Protein AF-A0A5S3U5B5-F1 (afdb_monomer_lite)

Foldseek 3Di:
DPDQCQQQVLVQQWDDPDQKIAGQQGSVCNNVVPRHDIDGLQQFAAWEADPFIWTAGPVGDIRTRDGDPVCRVVNSVVNCVRNVNHHYYYDDPDD

Structure (mmCIF, N/CA/C/O backbone):
data_AF-A0A5S3U5B5-F1
#
_entry.id   AF-A0A5S3U5B5-F1
#
loop_
_atom_site.group_PDB
_atom_site.id
_atom_site.type_symbol
_atom_site.label_atom_id
_atom_site.label_alt_id
_atom_site.label_comp_id
_atom_site.label_asym_id
_atom_site.label_entity_id
_atom_site.label_seq_id
_atom_site.pdbx_PDB_ins_code
_atom_site.Cartn_x
_atom_site.Cartn_y
_atom_site.Cartn_z
_atom_site.occupancy
_atom_site.B_iso_or_equiv
_atom_site.auth_seq_id
_atom_site.auth_comp_id
_atom_site.auth_asym_id
_atom_site.auth_atom_id
_atom_site.pdbx_PDB_model_num
ATOM 1 N N . MET A 1 1 ? 14.950 -2.067 -25.310 1.00 66.94 1 MET A N 1
ATOM 2 C CA . MET A 1 1 ? 14.437 -2.581 -24.020 1.00 66.94 1 MET A CA 1
ATOM 3 C C . MET A 1 1 ? 13.488 -1.537 -23.449 1.00 66.94 1 MET A C 1
ATOM 5 O O . MET A 1 1 ? 13.872 -0.376 -23.401 1.00 66.94 1 MET A O 1
ATOM 9 N N . ILE A 1 2 ? 12.249 -1.903 -23.108 1.00 72.19 2 ILE A N 1
ATOM 10 C CA . ILE A 1 2 ? 11.304 -0.968 -22.472 1.00 72.19 2 ILE A CA 1
ATOM 11 C C . ILE A 1 2 ? 11.723 -0.813 -21.001 1.00 72.19 2 ILE A C 1
ATOM 13 O O . ILE A 1 2 ? 11.935 -1.836 -20.348 1.00 72.19 2 ILE A O 1
ATOM 17 N N . PRO A 1 3 ? 11.864 0.411 -20.461 1.00 82.94 3 PRO A N 1
ATOM 18 C CA . PRO A 1 3 ? 12.228 0.599 -19.060 1.00 82.94 3 PRO A CA 1
ATOM 19 C C . PRO A 1 3 ? 11.199 -0.041 -18.121 1.00 82.94 3 PRO A C 1
ATOM 21 O O . PRO A 1 3 ? 10.000 0.170 -18.292 1.00 82.94 3 PRO A O 1
ATOM 24 N N . ILE A 1 4 ? 11.652 -0.752 -17.084 1.00 81.38 4 ILE A N 1
ATOM 25 C CA . ILE A 1 4 ? 10.783 -1.395 -16.076 1.00 81.38 4 ILE A CA 1
ATOM 26 C C . ILE A 1 4 ? 9.753 -0.400 -15.516 1.00 81.38 4 ILE A C 1
ATOM 28 O O . ILE A 1 4 ? 8.554 -0.675 -15.478 1.00 81.38 4 ILE A O 1
ATOM 32 N N . ASN A 1 5 ? 10.207 0.810 -15.177 1.00 81.44 5 ASN A N 1
ATOM 33 C CA . ASN A 1 5 ? 9.359 1.857 -14.603 1.00 81.44 5 ASN A CA 1
ATOM 34 C C . ASN A 1 5 ? 8.319 2.416 -15.581 1.00 81.44 5 ASN A C 1
ATOM 36 O O . ASN A 1 5 ? 7.324 2.999 -15.149 1.00 81.44 5 ASN A O 1
ATOM 40 N N . PHE A 1 6 ? 8.511 2.240 -16.892 1.00 79.56 6 PHE A N 1
ATOM 41 C CA . PHE A 1 6 ? 7.530 2.674 -17.883 1.00 79.56 6 PHE A CA 1
ATOM 42 C C . PHE A 1 6 ? 6.227 1.875 -17.763 1.00 79.56 6 PHE A C 1
ATOM 44 O O . PHE A 1 6 ? 5.151 2.470 -17.811 1.00 79.56 6 PHE A O 1
ATOM 51 N N . LEU A 1 7 ? 6.330 0.557 -17.563 1.00 80.69 7 LEU A N 1
ATOM 52 C CA . LEU A 1 7 ? 5.175 -0.334 -17.433 1.00 80.69 7 LEU A CA 1
ATOM 53 C C . LEU A 1 7 ? 4.704 -0.471 -15.985 1.00 80.69 7 LEU A C 1
ATOM 55 O O . LEU A 1 7 ? 3.502 -0.535 -15.740 1.00 80.69 7 LEU A O 1
ATOM 59 N N . ASP A 1 8 ? 5.629 -0.511 -15.024 1.00 86.06 8 ASP A N 1
ATOM 60 C CA . ASP A 1 8 ? 5.268 -0.802 -13.638 1.00 86.06 8 ASP A CA 1
ATOM 61 C C . ASP A 1 8 ? 4.673 0.407 -12.906 1.00 86.06 8 ASP A C 1
ATOM 63 O O . ASP A 1 8 ? 3.747 0.229 -12.119 1.00 86.06 8 ASP A O 1
ATOM 67 N N . LYS A 1 9 ? 5.140 1.638 -13.186 1.00 92.31 9 LYS A N 1
ATOM 68 C CA . LYS A 1 9 ? 4.611 2.889 -12.596 1.00 92.31 9 LYS A CA 1
ATOM 69 C C . LYS A 1 9 ? 4.413 2.804 -11.073 1.00 92.31 9 LYS A C 1
ATOM 71 O O . LYS A 1 9 ? 3.362 3.185 -10.549 1.00 92.31 9 LYS A O 1
ATOM 76 N N . ALA A 1 10 ? 5.400 2.246 -10.371 1.00 93.06 10 ALA A N 1
ATOM 77 C CA . ALA A 1 10 ? 5.332 1.893 -8.953 1.00 93.06 10 ALA A CA 1
ATOM 78 C C . ALA A 1 10 ? 4.956 3.076 -8.041 1.00 93.06 10 ALA A C 1
ATOM 80 O O . ALA A 1 10 ? 4.252 2.895 -7.045 1.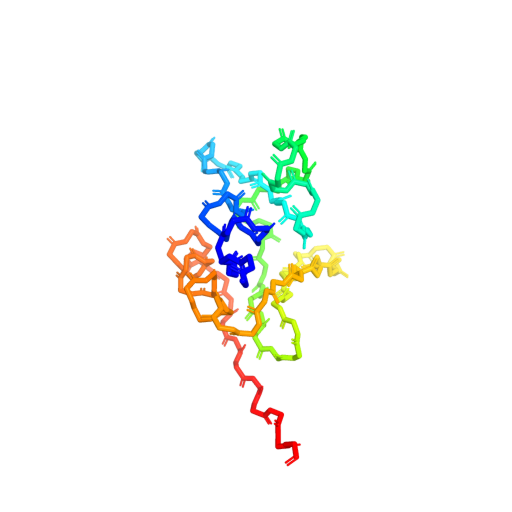00 93.06 10 ALA A O 1
ATOM 81 N N . GLU A 1 11 ? 5.326 4.297 -8.423 1.00 93.31 11 GLU A N 1
ATOM 82 C CA . GLU A 1 11 ? 4.971 5.543 -7.743 1.00 93.31 11 GLU A CA 1
ATOM 83 C C . GLU A 1 11 ? 3.455 5.792 -7.665 1.00 93.31 11 GLU A C 1
ATOM 85 O O . GLU A 1 11 ? 2.985 6.493 -6.773 1.00 93.31 11 GLU A O 1
ATOM 90 N N . ARG A 1 12 ? 2.668 5.185 -8.563 1.00 95.31 12 ARG A N 1
ATOM 91 C CA . ARG A 1 12 ? 1.200 5.306 -8.603 1.00 95.31 12 ARG A CA 1
ATOM 92 C C . ARG A 1 12 ? 0.471 4.235 -7.798 1.00 95.31 12 ARG A C 1
ATOM 94 O O . ARG A 1 12 ? -0.765 4.215 -7.812 1.00 95.31 12 ARG A O 1
ATOM 101 N N . THR A 1 13 ? 1.202 3.334 -7.136 1.00 97.12 13 THR A N 1
ATOM 102 C CA . THR A 1 13 ? 0.614 2.237 -6.350 1.00 97.12 13 THR A CA 1
ATOM 103 C C . THR A 1 13 ? -0.301 2.761 -5.255 1.00 97.12 13 THR A C 1
ATOM 105 O O . THR A 1 13 ? -1.404 2.246 -5.088 1.00 97.12 13 THR A O 1
ATOM 108 N N . PHE A 1 14 ? 0.129 3.815 -4.562 1.00 97.62 14 PHE A N 1
ATOM 109 C CA . PHE A 1 14 ? -0.633 4.453 -3.500 1.00 97.62 14 PHE A CA 1
ATOM 110 C C . PHE A 1 14 ? -0.893 5.910 -3.843 1.00 97.62 14 PHE A C 1
ATOM 112 O O . PHE A 1 14 ? 0.036 6.668 -4.110 1.00 97.62 14 PHE A O 1
ATOM 119 N N . ASN A 1 15 ? -2.158 6.302 -3.794 1.00 96.56 15 ASN A N 1
ATOM 120 C CA . ASN A 1 15 ? -2.570 7.694 -3.831 1.00 96.56 15 ASN A CA 1
ATOM 121 C C . ASN A 1 15 ? -3.219 8.032 -2.486 1.00 96.56 15 ASN A C 1
ATOM 123 O O . ASN A 1 15 ? -4.277 7.496 -2.152 1.00 96.56 15 ASN A O 1
ATOM 127 N N . ASP A 1 16 ? -2.531 8.850 -1.693 1.00 95.56 16 ASP A N 1
ATOM 128 C CA . ASP A 1 16 ? -2.960 9.237 -0.352 1.00 95.56 16 ASP A CA 1
ATOM 129 C C . ASP A 1 16 ? -4.040 10.324 -0.440 1.00 95.56 16 ASP A C 1
ATOM 131 O O . ASP A 1 16 ? -3.806 11.402 -0.983 1.00 95.56 16 ASP A O 1
ATOM 135 N N . LEU A 1 17 ? -5.226 10.023 0.086 1.00 96.19 17 LEU A N 1
ATOM 136 C CA . LEU A 1 17 ? -6.404 10.891 0.096 1.00 96.19 17 LEU A CA 1
ATOM 137 C C . LEU A 1 17 ? -6.787 11.278 1.538 1.00 96.19 17 LEU A C 1
ATOM 139 O O . LEU A 1 17 ? -7.964 11.467 1.852 1.00 96.19 17 LEU A O 1
ATOM 143 N N . GLY A 1 18 ? -5.808 11.347 2.446 1.00 95.69 18 GLY A N 1
ATOM 144 C CA . GLY A 1 18 ? -6.013 11.700 3.850 1.00 95.69 18 GLY A CA 1
ATOM 145 C C . GLY A 1 18 ? -6.329 10.474 4.702 1.00 95.69 18 GLY A C 1
ATOM 146 O O . GLY A 1 18 ? -5.437 9.683 4.999 1.00 95.69 18 GLY A O 1
ATOM 147 N N . ALA A 1 19 ? -7.585 10.310 5.123 1.00 96.31 19 ALA A N 1
ATOM 148 C CA . ALA A 1 19 ? -8.013 9.136 5.898 1.00 96.31 19 ALA A CA 1
ATOM 149 C C . ALA A 1 19 ? -8.075 7.856 5.046 1.00 96.31 19 ALA A C 1
ATOM 151 O O . ALA A 1 19 ? -7.967 6.742 5.564 1.00 96.31 19 ALA A O 1
ATOM 152 N N . ASN A 1 20 ? -8.238 8.025 3.732 1.00 97.50 20 ASN A N 1
ATOM 153 C CA . ASN A 1 20 ? -8.295 6.939 2.767 1.00 97.50 20 ASN A CA 1
ATOM 154 C C . ASN A 1 20 ? -7.045 6.915 1.888 1.00 97.50 20 ASN A C 1
ATOM 156 O O . ASN A 1 20 ? -6.396 7.933 1.660 1.00 97.50 20 ASN A O 1
ATOM 160 N N . VAL A 1 21 ? -6.755 5.745 1.338 1.00 97.62 21 VAL A N 1
ATOM 161 C CA . VAL A 1 21 ? -5.700 5.511 0.360 1.00 97.62 21 VAL A CA 1
ATOM 162 C C . VAL A 1 21 ? -6.321 4.772 -0.808 1.00 97.62 21 VAL A C 1
ATOM 164 O O . VAL A 1 21 ? -7.004 3.763 -0.642 1.00 97.62 21 VAL A O 1
ATOM 167 N N . GLN A 1 22 ? -6.089 5.276 -2.009 1.00 97.44 22 GLN A N 1
ATOM 168 C CA . GLN A 1 22 ? -6.396 4.556 -3.231 1.00 97.44 22 GLN A CA 1
ATOM 169 C C . GLN A 1 22 ? -5.201 3.663 -3.586 1.00 97.44 22 GLN A C 1
ATOM 171 O O . GLN A 1 22 ? -4.087 4.150 -3.778 1.00 97.44 22 GLN A O 1
ATOM 176 N N . VAL A 1 23 ? -5.446 2.359 -3.680 1.00 97.56 23 VAL A N 1
ATOM 177 C CA . VAL A 1 23 ? -4.456 1.307 -3.932 1.00 97.56 23 VAL A CA 1
ATOM 178 C C . VAL A 1 23 ? -4.648 0.740 -5.335 1.00 97.56 23 VAL A C 1
ATOM 180 O O . VAL A 1 23 ? -5.721 0.244 -5.685 1.00 97.56 23 VAL A O 1
ATOM 183 N N . ARG A 1 24 ? -3.596 0.786 -6.149 1.00 96.81 24 ARG A N 1
ATOM 184 C CA . ARG A 1 24 ? -3.549 0.216 -7.501 1.00 96.81 24 ARG A CA 1
ATOM 185 C C . ARG A 1 24 ? -2.716 -1.059 -7.493 1.00 96.81 24 ARG A C 1
ATOM 187 O O . ARG A 1 24 ? -1.485 -1.017 -7.507 1.00 96.81 24 ARG A O 1
ATOM 194 N N . THR A 1 25 ? -3.408 -2.191 -7.445 1.00 95.75 25 THR A N 1
ATOM 195 C CA . THR A 1 25 ? -2.827 -3.504 -7.134 1.00 95.75 25 THR A CA 1
ATOM 196 C C . THR A 1 25 ? -1.957 -4.086 -8.244 1.00 95.75 25 THR A C 1
ATOM 198 O O . THR A 1 25 ? -1.067 -4.871 -7.954 1.00 95.75 25 THR A O 1
ATOM 201 N N . ASN A 1 26 ? -2.140 -3.689 -9.506 1.00 93.88 26 ASN A N 1
ATOM 202 C CA . ASN A 1 26 ? -1.373 -4.228 -10.638 1.00 93.88 26 ASN A CA 1
ATOM 203 C C . ASN A 1 26 ? -0.864 -3.137 -11.597 1.00 93.88 26 ASN A C 1
ATOM 205 O O . ASN A 1 26 ? -1.333 -1.995 -11.573 1.00 93.88 26 ASN A O 1
ATOM 209 N N . SER A 1 27 ? 0.093 -3.493 -12.456 1.00 92.00 27 SER A N 1
ATOM 210 C CA . SER A 1 27 ? 0.760 -2.568 -13.386 1.00 92.00 27 SER A CA 1
ATOM 211 C C . SER A 1 27 ? -0.218 -1.898 -14.349 1.00 92.00 27 SER A C 1
ATOM 213 O O . SER A 1 27 ? -0.141 -0.688 -14.545 1.00 92.00 27 SER A O 1
ATOM 215 N N . TYR A 1 28 ? -1.213 -2.627 -14.863 1.00 91.06 28 TYR A N 1
ATOM 216 C CA . TYR A 1 28 ? -2.257 -2.066 -15.727 1.00 91.06 28 TYR A CA 1
ATOM 217 C C . TYR A 1 28 ? -3.044 -0.950 -15.042 1.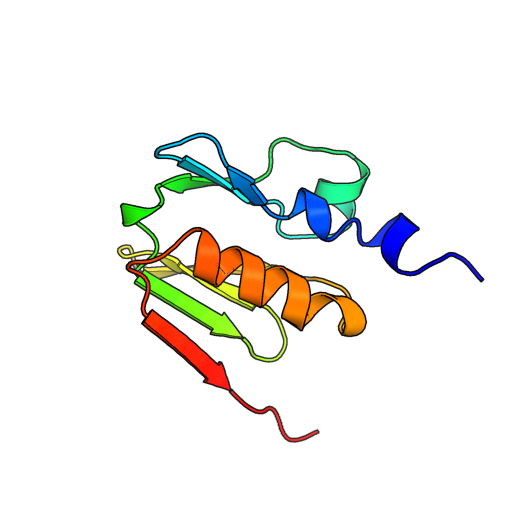00 91.06 28 TYR A C 1
ATOM 219 O O . TYR A 1 28 ? -3.230 0.127 -15.612 1.00 91.06 28 TYR A O 1
ATOM 227 N N . SER A 1 29 ? -3.467 -1.172 -13.795 1.00 92.94 29 SER A N 1
ATOM 228 C CA . SER A 1 29 ? -4.220 -0.179 -13.032 1.00 92.94 29 SER A CA 1
ATOM 229 C C . SER A 1 29 ? -3.414 1.106 -12.818 1.00 92.94 29 SER A C 1
ATOM 231 O O . SER A 1 29 ? -4.000 2.191 -12.883 1.00 92.94 29 SER A O 1
ATOM 233 N N . ARG A 1 30 ? -2.086 0.994 -12.637 1.00 94.81 30 ARG A N 1
ATOM 234 C CA . ARG A 1 30 ? -1.127 2.109 -12.493 1.00 94.81 30 ARG A CA 1
ATOM 235 C C . ARG A 1 30 ? -0.839 2.812 -13.822 1.00 94.81 30 ARG A C 1
ATOM 237 O O . ARG A 1 30 ? -0.832 4.046 -13.872 1.00 94.81 30 ARG A O 1
ATOM 244 N N . PHE A 1 31 ? -0.665 2.048 -14.898 1.00 91.88 31 PHE A N 1
ATOM 245 C CA . PHE A 1 31 ? -0.419 2.558 -16.245 1.00 91.88 31 PHE A CA 1
ATOM 246 C C . PHE A 1 31 ? -1.607 3.384 -16.758 1.00 91.88 31 PHE A C 1
ATOM 248 O O . PHE A 1 31 ? -1.443 4.564 -17.070 1.00 91.88 31 PHE A O 1
ATOM 255 N N . TYR A 1 32 ? -2.816 2.813 -16.725 1.00 91.69 32 TYR A N 1
ATOM 256 C CA . TYR A 1 32 ? -4.057 3.474 -17.158 1.00 91.69 32 TYR A CA 1
ATOM 257 C C . TYR A 1 32 ? -4.672 4.407 -16.107 1.00 91.69 32 TYR A C 1
ATOM 259 O O . TYR A 1 32 ? -5.732 4.981 -16.339 1.00 91.69 32 TYR A O 1
ATOM 267 N N . ASN A 1 33 ? -4.031 4.561 -14.944 1.00 90.44 33 ASN A N 1
ATOM 268 C CA . ASN A 1 33 ? -4.489 5.424 -13.855 1.00 90.44 33 ASN A CA 1
ATOM 269 C C . ASN A 1 33 ? -5.955 5.173 -13.435 1.00 90.44 33 ASN A C 1
ATOM 271 O O . ASN A 1 33 ? -6.717 6.098 -13.154 1.00 90.44 33 ASN A O 1
ATOM 275 N N . THR A 1 34 ? -6.356 3.903 -13.392 1.00 92.44 34 THR A N 1
ATOM 276 C CA . THR A 1 34 ? -7.723 3.502 -13.021 1.00 92.44 34 THR A CA 1
ATOM 277 C C . THR A 1 34 ? -8.033 3.812 -11.550 1.00 92.44 34 THR A C 1
ATOM 279 O O . THR A 1 34 ? -7.137 4.141 -10.763 1.00 92.44 34 THR A O 1
ATOM 282 N N . LYS A 1 35 ? -9.311 3.671 -11.162 1.00 87.94 35 LYS A N 1
ATOM 283 C CA . LYS A 1 35 ? -9.806 3.981 -9.810 1.00 87.94 35 LYS A CA 1
ATOM 284 C C . LYS A 1 35 ? -9.170 3.145 -8.688 1.00 87.94 35 LYS A C 1
ATOM 286 O O . LYS A 1 35 ? -9.194 3.605 -7.553 1.00 87.94 35 LYS A O 1
ATOM 291 N N . GLY A 1 36 ? -8.602 1.969 -8.966 1.00 92.44 36 GLY A N 1
ATOM 292 C CA . GLY A 1 36 ? -8.041 1.095 -7.925 1.00 92.44 36 GLY A CA 1
ATOM 293 C C . GLY A 1 36 ? -9.050 0.730 -6.823 1.00 92.44 36 GLY A C 1
ATOM 294 O O . GLY A 1 36 ? -10.262 0.842 -7.010 1.00 92.44 36 GLY A O 1
ATOM 295 N N . ARG A 1 37 ? -8.544 0.301 -5.664 1.00 94.62 37 ARG A N 1
ATOM 296 C CA . ARG A 1 37 ? -9.325 0.008 -4.453 1.00 94.62 37 ARG A CA 1
ATOM 297 C C . ARG A 1 37 ? -9.146 1.128 -3.436 1.00 94.62 37 ARG A C 1
ATOM 299 O O . ARG A 1 37 ? -8.019 1.517 -3.159 1.00 94.62 37 ARG A O 1
ATOM 306 N N . LEU A 1 38 ? -10.235 1.627 -2.861 1.00 96.12 38 LEU A N 1
ATOM 307 C CA . LEU A 1 38 ? -10.175 2.594 -1.765 1.00 96.12 38 LEU A CA 1
ATOM 308 C C . LEU A 1 38 ? -10.134 1.846 -0.427 1.00 96.12 38 LEU A C 1
ATOM 310 O O . LEU A 1 38 ? -10.965 0.970 -0.194 1.00 96.12 38 LEU A O 1
ATOM 314 N N . VAL A 1 39 ? -9.173 2.179 0.433 1.00 96.38 39 VAL A N 1
ATOM 315 C CA . VAL A 1 39 ? -9.029 1.606 1.781 1.00 96.38 39 VAL A CA 1
ATOM 316 C C . VAL A 1 39 ? -8.871 2.719 2.807 1.00 96.38 39 VAL A C 1
ATOM 318 O O . VAL A 1 39 ? -8.226 3.725 2.516 1.00 96.38 39 VAL A O 1
ATOM 321 N N . LYS A 1 40 ? -9.418 2.553 4.012 1.00 96.75 40 LYS A N 1
ATOM 322 C CA . LYS A 1 40 ? -9.093 3.442 5.134 1.00 96.75 40 LYS A CA 1
ATOM 323 C C . LYS A 1 40 ? -7.738 3.047 5.704 1.00 96.75 40 LYS A C 1
ATOM 325 O O . LYS A 1 40 ? -7.439 1.859 5.806 1.00 96.75 40 LYS A O 1
ATOM 330 N N . LYS A 1 41 ? -6.927 4.027 6.108 1.00 97.50 41 LYS A N 1
ATOM 331 C CA . LYS A 1 41 ? 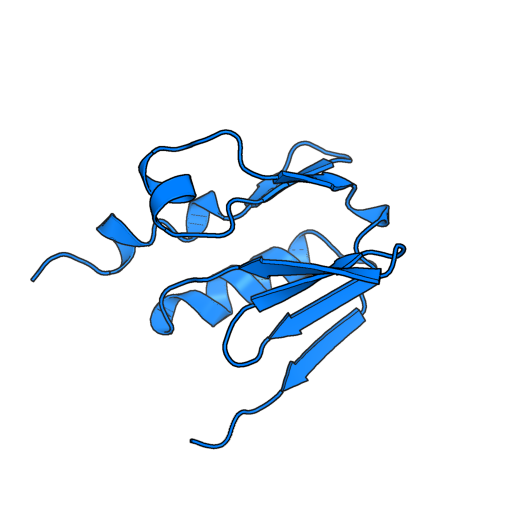-5.613 3.753 6.717 1.00 97.50 41 LYS A CA 1
ATOM 332 C C . LYS A 1 41 ? -5.734 2.934 8.001 1.00 97.50 41 LYS A C 1
ATOM 334 O O . LYS A 1 41 ? -4.979 1.986 8.171 1.00 97.50 41 LYS A O 1
ATOM 339 N N . SER A 1 42 ? -6.722 3.269 8.831 1.00 96.69 42 SER A N 1
ATOM 340 C CA . SER A 1 42 ? -7.051 2.576 10.083 1.00 96.69 42 SER A CA 1
ATOM 341 C C . SER A 1 42 ? -7.475 1.123 9.889 1.00 96.69 42 SER A C 1
ATOM 343 O O . SER A 1 42 ? -7.41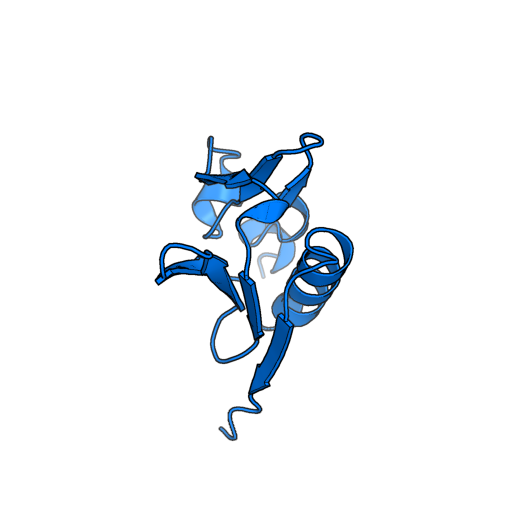7 0.338 10.825 1.00 96.69 42 SER A O 1
ATOM 345 N N . ASP A 1 43 ? -7.934 0.763 8.688 1.00 96.75 43 ASP A N 1
ATOM 346 C CA . ASP A 1 43 ? -8.443 -0.579 8.424 1.00 96.75 43 ASP A CA 1
ATOM 347 C C . ASP A 1 43 ? -7.321 -1.545 8.035 1.00 96.75 43 ASP A C 1
ATOM 349 O O . ASP A 1 43 ? -7.586 -2.739 7.932 1.00 96.75 43 ASP A O 1
ATOM 353 N N . ILE A 1 44 ? -6.092 -1.067 7.796 1.00 98.00 44 ILE A N 1
ATOM 354 C CA . ILE A 1 44 ? -4.947 -1.921 7.468 1.00 98.00 44 ILE A CA 1
ATOM 355 C C . ILE A 1 44 ? -4.288 -2.404 8.758 1.00 98.00 44 ILE A C 1
ATOM 357 O O . ILE A 1 44 ? -3.662 -1.635 9.478 1.00 98.00 44 ILE A O 1
ATOM 361 N N . ALA A 1 45 ? -4.402 -3.704 9.011 1.00 97.50 45 ALA A N 1
ATOM 362 C CA . ALA A 1 45 ? -3.860 -4.363 10.190 1.00 97.50 45 ALA A CA 1
ATOM 363 C C . ALA A 1 45 ? -2.397 -4.783 10.006 1.00 97.50 45 ALA A C 1
ATOM 365 O O . ALA A 1 45 ? -1.614 -4.752 10.953 1.00 97.50 45 ALA A O 1
ATOM 366 N N . LYS A 1 46 ? -2.018 -5.196 8.789 1.00 97.88 46 LYS A N 1
ATOM 367 C CA . LYS A 1 46 ? -0.682 -5.736 8.506 1.00 97.88 46 LYS A CA 1
ATOM 368 C C . LYS A 1 46 ? -0.235 -5.451 7.075 1.00 97.88 46 LYS A C 1
ATOM 370 O O . LYS A 1 46 ? -1.019 -5.564 6.134 1.00 97.88 46 LYS A O 1
ATOM 375 N N . ILE A 1 47 ? 1.046 -5.144 6.920 1.00 97.88 47 ILE A N 1
ATOM 376 C CA . ILE A 1 47 ? 1.774 -5.043 5.656 1.00 97.88 47 ILE A CA 1
ATOM 377 C C . ILE A 1 47 ? 2.741 -6.223 5.599 1.00 97.88 47 ILE A C 1
ATOM 379 O O . ILE A 1 47 ? 3.593 -6.368 6.476 1.00 97.88 47 ILE A O 1
ATOM 383 N N . GLN A 1 48 ? 2.631 -7.054 4.568 1.00 96.62 48 GLN A N 1
ATOM 384 C CA . GLN A 1 48 ? 3.500 -8.211 4.382 1.00 96.62 48 GLN A CA 1
ATOM 385 C C . GLN A 1 48 ? 4.262 -8.108 3.066 1.00 96.62 48 GLN A C 1
ATOM 387 O O . GLN A 1 48 ? 3.650 -8.020 2.002 1.00 96.62 48 GLN A O 1
ATOM 392 N N . LYS A 1 49 ? 5.590 -8.177 3.126 1.00 95.12 49 LYS A N 1
ATOM 393 C CA . LYS A 1 49 ? 6.452 -8.316 1.951 1.00 95.12 49 LYS A CA 1
ATOM 394 C C . LYS A 1 49 ? 6.927 -9.762 1.851 1.00 95.12 49 LYS A C 1
ATOM 396 O O . LYS A 1 49 ? 7.610 -10.253 2.743 1.00 95.12 49 LYS A O 1
ATOM 401 N N . ALA A 1 50 ? 6.538 -10.430 0.771 1.00 89.56 50 ALA A N 1
ATOM 402 C CA . ALA A 1 50 ? 6.929 -11.797 0.438 1.00 89.56 50 ALA A CA 1
ATOM 403 C C . ALA A 1 50 ? 7.122 -11.894 -1.093 1.00 89.56 50 ALA A C 1
ATOM 405 O O . ALA A 1 50 ? 7.811 -11.061 -1.696 1.00 89.56 50 ALA A O 1
ATOM 406 N N . GLY A 1 51 ? 6.476 -12.859 -1.761 1.00 84.31 51 GLY A N 1
ATOM 407 C CA . GLY A 1 51 ? 6.473 -12.976 -3.226 1.00 84.31 51 GLY A CA 1
ATOM 408 C C . GLY A 1 51 ? 5.893 -11.725 -3.893 1.00 84.31 51 GLY A C 1
ATOM 409 O O . GLY A 1 51 ? 6.508 -11.161 -4.801 1.00 84.31 51 GLY A O 1
ATOM 410 N N . CYS A 1 52 ? 4.787 -11.219 -3.347 1.00 88.75 52 CYS A N 1
ATOM 411 C CA . CYS A 1 52 ? 4.210 -9.903 -3.611 1.00 88.75 52 CYS A CA 1
ATOM 412 C C . CYS A 1 52 ? 4.153 -9.066 -2.316 1.00 88.75 52 CYS A C 1
ATOM 414 O O . CYS A 1 52 ? 4.604 -9.505 -1.254 1.00 88.75 52 CYS A O 1
ATOM 416 N N . LEU A 1 53 ? 3.643 -7.838 -2.421 1.00 95.31 53 LEU A N 1
ATOM 417 C CA . LEU A 1 53 ? 3.281 -7.024 -1.265 1.00 95.31 53 LEU A CA 1
ATOM 418 C C . LEU A 1 53 ? 1.796 -7.244 -0.967 1.00 95.31 53 LEU A C 1
ATOM 420 O O . LEU A 1 53 ? 0.980 -7.005 -1.848 1.00 95.31 53 LEU A O 1
ATOM 424 N N . THR A 1 54 ? 1.432 -7.619 0.252 1.00 97.19 54 THR A N 1
ATOM 425 C CA . THR A 1 54 ? 0.032 -7.828 0.646 1.00 97.19 54 THR A CA 1
ATOM 426 C C . THR A 1 54 ? -0.337 -6.891 1.790 1.00 97.19 54 THR A C 1
ATOM 428 O O . THR A 1 54 ? 0.401 -6.784 2.772 1.00 97.19 54 THR A O 1
ATOM 431 N N . LEU A 1 55 ? -1.486 -6.222 1.682 1.00 97.69 55 LEU A N 1
ATOM 432 C CA . LEU A 1 55 ? -2.111 -5.509 2.799 1.00 97.69 55 LEU A CA 1
ATOM 433 C C . LEU A 1 55 ? -3.236 -6.370 3.368 1.00 97.69 55 LEU A C 1
ATOM 435 O O . LEU A 1 55 ? -4.131 -6.766 2.625 1.00 97.69 55 LEU A O 1
ATOM 439 N N . PHE A 1 56 ? -3.213 -6.627 4.669 1.00 97.19 56 PHE A N 1
ATOM 440 C CA . PHE A 1 56 ? -4.299 -7.310 5.366 1.00 97.19 56 PHE A CA 1
ATOM 441 C C . PHE A 1 56 ? -5.155 -6.287 6.092 1.00 97.19 56 PHE A C 1
ATOM 443 O O . PHE A 1 56 ? -4.629 -5.425 6.801 1.00 97.19 56 PHE A O 1
ATOM 450 N N . THR A 1 57 ? -6.468 -6.380 5.916 1.00 96.06 57 THR A N 1
ATOM 451 C CA . THR A 1 57 ? -7.416 -5.523 6.624 1.00 96.06 57 THR A CA 1
ATOM 452 C C . THR A 1 57 ? -7.801 -6.118 7.978 1.00 96.06 57 THR A C 1
ATOM 454 O O . THR A 1 57 ? -7.692 -7.323 8.186 1.00 96.06 57 THR A O 1
ATOM 457 N N . LEU A 1 58 ? -8.324 -5.292 8.887 1.00 93.50 58 LEU A N 1
ATOM 458 C CA . LEU A 1 58 ? -8.914 -5.747 10.157 1.00 93.50 58 LEU A CA 1
ATOM 459 C C . LEU A 1 58 ? -10.097 -6.712 9.957 1.00 93.50 58 LEU A C 1
ATOM 461 O O . LEU A 1 58 ? -10.399 -7.515 10.828 1.00 93.50 58 LEU A O 1
ATOM 465 N N . SER A 1 59 ? -10.756 -6.642 8.799 1.00 91.38 59 SER A N 1
ATOM 466 C CA . SER A 1 59 ? -11.818 -7.563 8.375 1.00 91.38 59 SER A CA 1
ATOM 467 C C . SER A 1 59 ? -11.304 -8.837 7.691 1.00 91.38 59 SER A C 1
ATOM 469 O O . SER A 1 59 ? -12.057 -9.470 6.956 1.00 91.38 59 SER A O 1
ATOM 471 N N . ASP A 1 60 ? -10.026 -9.167 7.880 1.00 81.31 60 ASP A N 1
ATOM 472 C CA . ASP A 1 60 ? -9.353 -10.365 7.363 1.00 81.31 60 ASP A CA 1
ATOM 473 C C . ASP A 1 60 ? -9.360 -10.501 5.827 1.00 81.31 60 ASP A C 1
ATOM 475 O O . ASP A 1 60 ? -9.306 -11.591 5.262 1.00 81.31 60 ASP A O 1
ATOM 479 N N . ASN A 1 61 ? -9.410 -9.372 5.107 1.00 91.69 61 ASN A N 1
ATOM 480 C CA . ASN A 1 61 ? -9.238 -9.369 3.656 1.00 91.69 61 ASN A CA 1
ATOM 481 C C . ASN A 1 61 ? -7.771 -9.143 3.292 1.00 91.69 61 ASN A C 1
ATOM 483 O O . ASN A 1 61 ? -7.137 -8.220 3.803 1.00 91.69 61 ASN A O 1
ATOM 487 N N . ALA A 1 62 ? -7.269 -9.907 2.323 1.00 95.31 62 ALA A N 1
ATOM 488 C CA . ALA A 1 62 ? -5.973 -9.667 1.700 1.00 95.31 62 ALA A CA 1
ATOM 489 C C . ALA A 1 62 ? -6.112 -8.781 0.449 1.00 95.31 62 ALA A C 1
ATOM 491 O O . ALA A 1 62 ? -7.039 -8.920 -0.355 1.00 95.31 62 ALA A O 1
ATOM 492 N N . ILE A 1 63 ? -5.179 -7.847 0.287 1.00 96.38 63 ILE A N 1
ATOM 493 C CA . ILE A 1 63 ? -5.040 -6.987 -0.887 1.00 96.38 63 ILE A CA 1
ATOM 494 C C . ILE A 1 63 ? -3.639 -7.196 -1.438 1.00 96.38 63 ILE A C 1
ATOM 496 O O . ILE A 1 63 ? -2.683 -6.580 -0.964 1.00 96.38 63 ILE A O 1
ATOM 500 N N . ASP A 1 64 ? -3.531 -8.049 -2.448 1.00 96.31 64 ASP A N 1
ATOM 501 C CA . ASP A 1 64 ? -2.258 -8.320 -3.100 1.00 96.31 64 ASP A CA 1
ATOM 502 C C . ASP A 1 64 ? -1.911 -7.212 -4.090 1.00 96.31 64 ASP A C 1
ATOM 504 O O . ASP A 1 64 ? -2.705 -6.816 -4.945 1.00 96.31 64 ASP A O 1
ATOM 508 N N . ILE A 1 65 ? -0.693 -6.707 -3.963 1.00 96.62 65 ILE A N 1
ATOM 509 C CA . ILE A 1 65 ? -0.097 -5.678 -4.796 1.00 96.62 65 ILE A CA 1
ATOM 510 C C . ILE A 1 65 ? 1.065 -6.327 -5.546 1.00 96.62 65 ILE A C 1
ATOM 512 O O . ILE A 1 65 ? 2.133 -6.615 -4.998 1.00 96.62 65 ILE A O 1
ATOM 516 N N . THR A 1 66 ? 0.850 -6.548 -6.836 1.00 93.81 66 THR A N 1
ATOM 517 C CA . THR A 1 66 ? 1.852 -7.060 -7.765 1.00 93.81 66 THR A CA 1
ATOM 518 C C . THR A 1 66 ? 2.622 -5.894 -8.371 1.00 93.81 66 THR A C 1
ATOM 520 O O . THR A 1 66 ? 2.037 -4.994 -8.985 1.00 93.81 66 THR A O 1
ATOM 523 N N . VAL A 1 67 ? 3.942 -5.916 -8.217 1.00 93.12 67 VAL A N 1
ATOM 524 C CA . VAL A 1 67 ? 4.898 -4.939 -8.762 1.00 93.12 67 VAL A CA 1
ATOM 525 C C . VAL A 1 67 ? 6.109 -5.684 -9.303 1.00 93.12 67 VAL A C 1
ATOM 527 O O . VAL A 1 67 ? 6.336 -6.843 -8.940 1.00 93.12 67 VAL A O 1
ATOM 530 N N . HIS A 1 68 ? 6.890 -5.044 -10.168 1.00 91.88 68 HIS A N 1
ATOM 531 C CA . HIS A 1 68 ? 8.142 -5.636 -10.624 1.00 91.88 68 HIS A CA 1
ATOM 532 C C . HIS A 1 68 ? 9.088 -5.843 -9.421 1.00 91.88 68 HIS A C 1
ATOM 534 O O . HIS A 1 68 ? 9.152 -4.958 -8.563 1.00 91.88 68 HIS A O 1
ATOM 540 N N . PRO A 1 69 ? 9.860 -6.949 -9.339 1.00 89.94 69 PRO A N 1
ATOM 541 C CA . PRO A 1 69 ? 10.740 -7.224 -8.197 1.00 89.94 69 PRO A CA 1
ATOM 542 C C . PRO A 1 69 ? 11.659 -6.055 -7.818 1.00 89.94 69 PRO A C 1
ATOM 544 O O . PRO A 1 69 ? 11.757 -5.714 -6.645 1.00 89.94 69 PRO A O 1
ATOM 547 N N . ALA A 1 70 ? 12.227 -5.373 -8.819 1.00 90.88 70 ALA A N 1
ATOM 548 C CA . ALA A 1 70 ? 13.082 -4.193 -8.637 1.00 90.88 70 ALA A CA 1
ATOM 549 C C . ALA A 1 70 ? 12.411 -2.999 -7.921 1.00 90.88 70 ALA A C 1
ATOM 551 O O . ALA A 1 70 ? 13.111 -2.142 -7.397 1.00 90.88 70 ALA A O 1
ATOM 552 N N . ASN A 1 71 ? 11.075 -2.932 -7.893 1.00 92.94 71 ASN A N 1
ATOM 553 C CA . ASN A 1 71 ? 10.311 -1.848 -7.265 1.00 92.94 71 ASN A CA 1
ATOM 554 C C . ASN A 1 71 ? 9.631 -2.271 -5.955 1.00 92.94 71 ASN A C 1
ATOM 556 O O . ASN A 1 71 ? 8.977 -1.449 -5.307 1.00 92.94 71 ASN A O 1
ATOM 560 N N . LYS A 1 72 ? 9.755 -3.545 -5.557 1.00 92.38 72 LYS A N 1
ATOM 561 C CA . LYS A 1 72 ? 9.065 -4.097 -4.384 1.00 92.38 72 LYS A CA 1
ATOM 562 C C . LYS A 1 72 ? 9.420 -3.335 -3.110 1.00 92.38 72 LYS A C 1
ATOM 564 O O . LYS A 1 72 ? 8.516 -2.966 -2.365 1.00 92.38 72 LYS A O 1
ATOM 569 N N . ASP A 1 73 ? 10.701 -3.038 -2.911 1.00 93.25 73 ASP A N 1
ATOM 570 C CA . ASP A 1 73 ? 11.179 -2.308 -1.735 1.00 93.25 73 ASP A CA 1
ATOM 571 C C . ASP A 1 73 ? 10.637 -0.884 -1.697 1.00 93.25 73 ASP A C 1
ATOM 573 O O . ASP A 1 73 ? 10.082 -0.463 -0.689 1.00 93.25 73 ASP A O 1
ATOM 577 N N . THR A 1 74 ? 10.681 -0.163 -2.819 1.00 94.06 74 THR A N 1
ATOM 578 C CA . THR A 1 74 ? 10.135 1.199 -2.908 1.00 94.06 74 THR A CA 1
ATOM 579 C C . THR A 1 74 ? 8.656 1.247 -2.533 1.00 94.06 74 THR A C 1
ATOM 581 O O . THR A 1 74 ? 8.217 2.135 -1.799 1.00 94.06 74 THR A O 1
ATOM 584 N N . VAL A 1 75 ? 7.872 0.287 -3.022 1.00 95.94 75 VAL A N 1
ATOM 585 C CA . VAL A 1 75 ? 6.436 0.223 -2.737 1.00 95.94 75 VAL A CA 1
ATOM 586 C C . VAL A 1 75 ? 6.188 -0.208 -1.291 1.00 95.94 75 VAL A C 1
ATOM 588 O O . VAL A 1 75 ? 5.303 0.341 -0.637 1.00 95.94 75 VAL A O 1
ATOM 591 N N . PHE A 1 76 ? 6.991 -1.123 -0.758 1.00 96.50 76 PHE A N 1
ATOM 592 C CA . PHE A 1 76 ? 6.908 -1.544 0.636 1.00 96.50 76 PHE A CA 1
ATOM 593 C C . PHE A 1 76 ? 7.245 -0.411 1.616 1.00 96.50 76 PHE A C 1
ATOM 595 O O . PHE A 1 76 ? 6.458 -0.143 2.524 1.00 96.50 76 PHE A O 1
ATOM 602 N N . GLU A 1 77 ? 8.336 0.328 1.397 1.00 96.25 77 GLU A N 1
ATOM 603 C CA . GLU A 1 77 ? 8.674 1.523 2.185 1.00 96.25 77 GLU A CA 1
ATOM 604 C C . GLU A 1 77 ? 7.554 2.563 2.132 1.00 96.25 77 GLU A C 1
ATOM 606 O O . GLU A 1 77 ? 7.165 3.147 3.150 1.00 96.25 77 GLU A O 1
ATOM 611 N N . LYS A 1 78 ? 6.961 2.758 0.947 1.00 97.19 78 LYS A N 1
ATOM 612 C CA . LYS A 1 78 ? 5.828 3.667 0.801 1.00 97.19 78 LYS A CA 1
ATOM 613 C C . LYS A 1 78 ? 4.622 3.194 1.612 1.00 97.19 78 LYS A C 1
ATOM 615 O O . LYS A 1 78 ? 4.015 4.021 2.292 1.00 97.19 78 LYS A O 1
ATOM 620 N N . ALA A 1 79 ? 4.305 1.899 1.600 1.00 97.50 79 ALA A N 1
ATOM 621 C CA . ALA A 1 79 ? 3.226 1.334 2.406 1.00 97.50 79 ALA A CA 1
ATOM 622 C C . ALA A 1 79 ? 3.461 1.578 3.906 1.00 97.50 79 ALA A C 1
ATOM 624 O O . ALA A 1 79 ? 2.561 2.083 4.576 1.00 97.50 79 ALA A O 1
ATOM 625 N N . LYS A 1 80 ? 4.679 1.330 4.412 1.00 97.69 80 LYS A N 1
ATOM 626 C CA . LYS A 1 80 ? 5.055 1.601 5.815 1.00 97.69 80 LYS A CA 1
ATOM 627 C C . LYS A 1 80 ? 4.864 3.070 6.197 1.00 97.69 80 LYS A C 1
ATOM 629 O O . LYS A 1 80 ? 4.347 3.374 7.267 1.00 97.69 80 LYS A O 1
ATOM 634 N N . SER A 1 81 ? 5.220 3.996 5.302 1.00 97.12 81 SER A N 1
ATOM 635 C CA . SER A 1 81 ? 5.050 5.436 5.555 1.00 97.12 81 SER A CA 1
ATOM 636 C C . SER A 1 81 ? 3.581 5.883 5.643 1.00 97.12 81 SER A C 1
ATOM 638 O O . SER A 1 81 ? 3.276 6.883 6.298 1.00 97.12 81 SER A O 1
ATOM 640 N N . ILE A 1 82 ? 2.681 5.151 4.979 1.00 97.56 82 ILE A N 1
ATOM 641 C CA . ILE A 1 82 ? 1.252 5.463 4.861 1.00 97.56 82 ILE A CA 1
ATOM 642 C C . ILE A 1 82 ? 0.451 4.808 5.992 1.00 97.56 82 ILE A C 1
ATOM 644 O O . ILE A 1 82 ? -0.361 5.476 6.634 1.00 97.56 82 ILE A O 1
ATOM 648 N N . PHE A 1 83 ? 0.671 3.516 6.235 1.00 97.00 83 PHE A N 1
ATOM 649 C CA . PHE A 1 83 ? -0.068 2.708 7.207 1.00 97.00 83 PHE A CA 1
ATOM 650 C C . PHE A 1 83 ? 0.754 2.545 8.488 1.00 97.00 83 PHE A C 1
ATOM 652 O O . PHE A 1 83 ? 1.212 1.457 8.820 1.00 97.00 83 PHE A O 1
ATOM 659 N N . LYS A 1 84 ? 0.964 3.659 9.195 1.00 95.94 84 LYS A N 1
ATOM 660 C CA . LYS A 1 84 ? 1.878 3.743 10.350 1.00 95.94 84 LYS A CA 1
ATOM 661 C C . LYS A 1 84 ? 1.500 2.844 11.530 1.00 95.94 84 LYS A C 1
ATOM 663 O O . LYS A 1 84 ? 2.357 2.527 12.342 1.00 95.94 84 LYS A O 1
ATOM 668 N N . GLU A 1 85 ? 0.227 2.479 11.632 1.00 94.69 85 GLU A N 1
ATOM 669 C CA . GLU A 1 85 ? -0.318 1.649 12.713 1.00 94.69 85 GLU A CA 1
ATOM 670 C C . GLU A 1 85 ? -0.339 0.154 12.356 1.00 94.69 85 GLU A C 1
ATOM 672 O O . GLU A 1 85 ? -0.601 -0.681 13.217 1.00 94.69 85 GLU A O 1
ATOM 677 N N . ALA A 1 86 ? -0.058 -0.198 11.097 1.00 97.25 86 ALA A N 1
ATOM 678 C CA . ALA A 1 86 ? -0.090 -1.579 10.643 1.00 97.25 86 ALA A CA 1
ATOM 679 C C . ALA A 1 86 ? 1.155 -2.346 11.105 1.00 97.25 86 ALA A C 1
ATOM 681 O O . ALA A 1 86 ? 2.280 -1.845 11.049 1.00 97.25 86 ALA A O 1
ATOM 682 N N . GLN A 1 87 ? 0.968 -3.611 11.477 1.00 97.38 87 GLN A N 1
ATOM 683 C CA . GLN A 1 87 ? 2.075 -4.528 11.724 1.00 97.38 87 GLN A CA 1
ATOM 684 C C . GLN A 1 87 ? 2.889 -4.731 10.439 1.00 97.38 87 GLN A C 1
ATOM 686 O O . GLN A 1 87 ? 2.328 -4.949 9.368 1.00 97.38 87 GLN A O 1
ATOM 691 N N . VAL A 1 88 ? 4.215 -4.726 10.537 1.00 97.12 88 VAL A N 1
ATOM 692 C CA . VAL A 1 88 ? 5.110 -4.949 9.394 1.00 97.12 88 VAL A CA 1
ATOM 693 C C . VAL A 1 88 ? 5.727 -6.340 9.486 1.00 97.12 88 VAL A C 1
ATOM 695 O O . VAL A 1 88 ? 6.294 -6.696 10.517 1.00 97.12 88 VAL A O 1
ATOM 698 N N . VAL A 1 89 ? 5.620 -7.121 8.410 1.00 95.62 89 VAL A N 1
ATOM 699 C CA . VAL A 1 89 ? 6.204 -8.465 8.303 1.00 95.62 89 VAL A CA 1
ATOM 700 C C . VAL A 1 89 ? 6.975 -8.588 6.991 1.00 95.62 89 VAL A C 1
ATOM 702 O O . VAL A 1 89 ? 6.428 -8.354 5.913 1.00 95.62 89 VAL A O 1
ATOM 705 N N . GLU A 1 90 ? 8.236 -8.998 7.076 1.00 93.06 90 GLU A N 1
ATOM 706 C CA . GLU A 1 90 ? 9.060 -9.360 5.922 1.00 93.06 90 GLU A CA 1
ATOM 707 C C . GLU A 1 90 ? 9.349 -10.857 5.984 1.00 93.06 90 GLU A C 1
ATOM 709 O O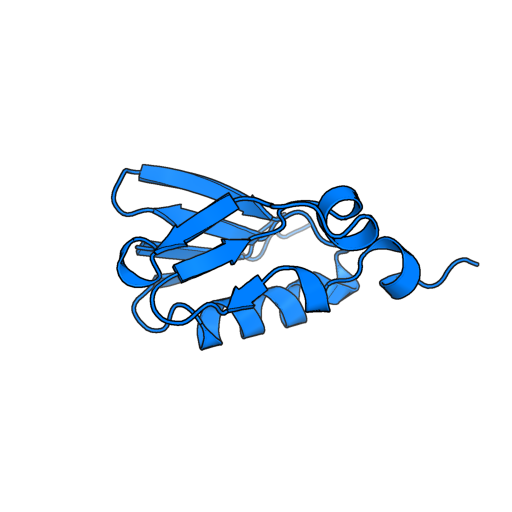 . GLU A 1 90 ? 9.831 -11.361 6.997 1.00 93.06 90 GLU A O 1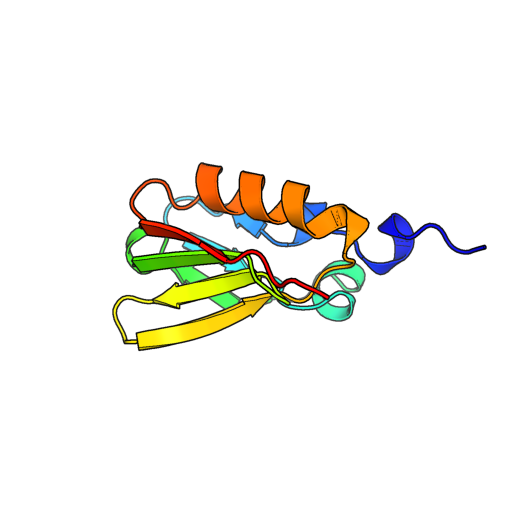
ATOM 714 N N . ILE A 1 91 ? 8.998 -11.572 4.918 1.00 89.00 91 ILE A N 1
ATOM 715 C CA . ILE A 1 91 ? 9.267 -13.001 4.778 1.00 89.00 91 ILE A CA 1
ATOM 716 C C . ILE A 1 91 ? 10.307 -13.143 3.682 1.00 89.00 91 ILE A C 1
ATOM 718 O O . ILE A 1 91 ? 10.034 -12.841 2.517 1.00 89.00 91 ILE A O 1
ATOM 722 N N . ASP A 1 92 ? 11.488 -13.607 4.071 1.00 77.00 92 ASP A N 1
ATOM 723 C CA . ASP A 1 92 ? 12.554 -13.897 3.130 1.00 77.00 92 ASP A CA 1
ATOM 724 C C . ASP A 1 92 ? 12.214 -15.204 2.409 1.00 77.00 92 ASP A C 1
ATOM 726 O O . ASP A 1 92 ? 12.238 -16.290 2.995 1.00 77.00 92 ASP A O 1
ATOM 730 N N . ILE A 1 93 ? 11.803 -15.100 1.146 1.00 68.62 93 ILE A N 1
ATOM 731 C CA . ILE A 1 93 ? 11.570 -16.283 0.321 1.00 68.62 93 ILE A CA 1
ATOM 732 C C . ILE A 1 93 ? 12.927 -16.681 -0.245 1.00 68.62 93 ILE A C 1
ATOM 734 O O . ILE A 1 93 ? 13.357 -16.144 -1.267 1.00 68.62 93 ILE A O 1
ATOM 738 N N . GLN A 1 94 ? 13.599 -17.616 0.431 1.00 55.94 94 GLN A N 1
ATOM 739 C CA . GLN A 1 94 ? 14.738 -18.318 -0.153 1.00 55.94 94 GLN A CA 1
ATOM 740 C C . GLN A 1 94 ? 14.272 -18.949 -1.470 1.00 55.94 94 GLN A C 1
ATOM 742 O O . GLN A 1 94 ? 13.336 -19.750 -1.485 1.00 55.94 94 GLN A O 1
ATOM 747 N N . SER A 1 95 ? 14.864 -18.480 -2.568 1.00 51.34 95 SER A N 1
ATOM 748 C CA . SER A 1 95 ? 14.633 -18.976 -3.927 1.00 51.34 95 SER A CA 1
ATOM 749 C C . SER A 1 95 ? 15.684 -20.013 -4.281 1.00 51.34 95 SER A C 1
ATOM 751 O O . SER A 1 95 ? 16.855 -19.782 -3.902 1.00 51.34 95 SER A O 1
#

pLDDT: mean 91.99, std 8.44, range [51.34, 98.0]

Radius of gyration: 12.81 Å; chains: 1; bounding box: 27×31×37 Å

Sequence (95 aa):
MIPINFLDKAERTFNDLGANVQVRTNSYSRFYNTKGRLVKKSDIAKIQKAGCLTLFTLSDNAIDITVHPANKDTVFEKAKSIFKEAQVVEIDIQS

Secondary structure (DSSP, 8-state):
---HHHHH-GGGSEEEETTEEEE--SHHHHHTT---EEEEGGGEEEEEESSSEEEEETTS-EEEE---GGGHHHHHHHHHHH-TTSEEEE-----